Protein AF-A0A7K6VEI1-F1 (afdb_monomer_lite)

Structure (mmCIF, N/CA/C/O backbone):
data_AF-A0A7K6VEI1-F1
#
_entry.id   AF-A0A7K6VEI1-F1
#
loop_
_atom_site.group_PDB
_atom_site.id
_atom_site.type_symbol
_atom_site.label_atom_id
_atom_site.label_alt_id
_atom_site.label_comp_id
_atom_site.label_asym_id
_atom_site.label_entity_id
_atom_site.label_seq_id
_atom_site.pdbx_PDB_ins_code
_atom_site.Cartn_x
_atom_site.Cartn_y
_atom_site.Cartn_z
_atom_site.occupancy
_atom_site.B_iso_or_equiv
_atom_site.auth_seq_id
_atom_site.auth_comp_id
_atom_site.auth_asym_id
_atom_site.auth_atom_id
_atom_site.pdbx_PDB_model_num
ATOM 1 N N . GLN A 1 1 ? 26.439 -4.024 -1.314 1.00 39.03 1 GLN A N 1
ATOM 2 C CA . GLN A 1 1 ? 25.650 -4.185 -0.076 1.00 39.03 1 GLN A CA 1
ATOM 3 C C . GLN A 1 1 ? 24.381 -3.358 -0.268 1.00 39.03 1 GLN A C 1
ATOM 5 O O . GLN A 1 1 ? 24.460 -2.148 -0.150 1.00 39.03 1 GLN A O 1
ATOM 10 N N . VAL A 1 2 ? 23.282 -3.966 -0.735 1.00 44.44 2 VAL A N 1
ATOM 11 C CA . VAL A 1 2 ? 22.076 -3.236 -1.212 1.00 44.44 2 VAL A CA 1
ATOM 12 C C . VAL A 1 2 ? 20.809 -3.620 -0.421 1.00 44.44 2 VAL A C 1
ATOM 14 O O . VAL A 1 2 ? 19.753 -3.051 -0.631 1.00 44.44 2 VAL A O 1
ATOM 17 N N . SER A 1 3 ? 20.896 -4.537 0.546 1.00 54.41 3 SER A N 1
ATOM 18 C CA . SER A 1 3 ? 19.705 -5.114 1.196 1.00 54.41 3 SER A CA 1
ATOM 19 C C . SER A 1 3 ? 19.085 -4.292 2.335 1.00 54.41 3 SER A C 1
ATOM 21 O O . SER A 1 3 ? 18.001 -4.632 2.771 1.00 54.41 3 SER A O 1
ATOM 23 N N . GLY A 1 4 ? 19.726 -3.227 2.832 1.00 57.69 4 GLY A N 1
ATOM 24 C CA . GLY A 1 4 ? 19.233 -2.529 4.033 1.00 57.69 4 GLY A CA 1
ATOM 25 C C . GLY A 1 4 ? 17.996 -1.647 3.815 1.00 57.69 4 GLY A C 1
ATOM 26 O O . GLY A 1 4 ? 17.128 -1.592 4.677 1.00 57.69 4 GLY A O 1
ATOM 27 N N . GLY A 1 5 ? 17.909 -0.966 2.667 1.00 65.06 5 GLY A N 1
ATOM 28 C CA . GLY A 1 5 ? 16.838 0.006 2.402 1.00 65.06 5 GLY A CA 1
ATOM 29 C C . GLY A 1 5 ? 15.499 -0.636 2.035 1.00 65.06 5 GLY A C 1
ATOM 30 O O . GLY A 1 5 ? 14.450 -0.175 2.479 1.00 65.06 5 GLY A O 1
ATOM 31 N N . ASP A 1 6 ? 15.530 -1.735 1.278 1.00 71.00 6 ASP A N 1
ATOM 32 C CA . ASP A 1 6 ? 14.316 -2.464 0.882 1.00 71.00 6 ASP A CA 1
ATOM 33 C C . ASP A 1 6 ? 13.621 -3.116 2.086 1.00 71.00 6 ASP A C 1
ATOM 35 O O . ASP A 1 6 ? 12.391 -3.221 2.117 1.00 71.00 6 ASP A O 1
ATOM 39 N N . ASP A 1 7 ? 14.399 -3.532 3.087 1.00 85.94 7 ASP A N 1
ATOM 40 C CA . ASP A 1 7 ? 13.887 -4.119 4.325 1.00 85.94 7 ASP A CA 1
ATOM 41 C C . ASP A 1 7 ? 13.241 -3.051 5.224 1.00 85.94 7 ASP A C 1
ATOM 43 O O . ASP A 1 7 ? 12.176 -3.287 5.796 1.00 85.94 7 ASP A O 1
ATOM 47 N N . GLU A 1 8 ? 13.834 -1.855 5.311 1.00 92.94 8 GLU A N 1
ATOM 48 C CA . GLU A 1 8 ? 13.274 -0.728 6.069 1.00 92.94 8 GLU A CA 1
ATOM 49 C C . GLU A 1 8 ? 11.944 -0.252 5.469 1.00 92.94 8 GLU A C 1
ATOM 51 O O . GLU A 1 8 ? 10.961 -0.076 6.191 1.00 92.94 8 GLU A O 1
ATOM 56 N N . ILE A 1 9 ? 11.865 -0.124 4.139 1.00 92.19 9 ILE A N 1
ATOM 57 C CA . ILE A 1 9 ? 10.623 0.255 3.449 1.00 92.19 9 ILE A CA 1
ATOM 58 C C . ILE A 1 9 ? 9.513 -0.762 3.731 1.00 92.19 9 ILE A C 1
ATOM 60 O O . ILE A 1 9 ? 8.397 -0.365 4.071 1.00 92.19 9 ILE A O 1
ATOM 64 N N . GLN A 1 10 ? 9.804 -2.062 3.644 1.00 91.19 10 GLN A N 1
ATOM 65 C CA . GLN A 1 10 ? 8.818 -3.107 3.939 1.00 91.19 10 GLN A CA 1
ATOM 66 C C . GLN A 1 10 ? 8.333 -3.055 5.393 1.00 91.19 10 GLN A C 1
ATOM 68 O O . GLN A 1 10 ? 7.139 -3.222 5.653 1.00 91.19 10 GLN A O 1
ATOM 73 N N . GLN A 1 11 ? 9.229 -2.783 6.345 1.00 95.25 11 GLN A N 1
ATOM 74 C CA . GLN A 1 11 ? 8.862 -2.629 7.755 1.00 95.25 11 GLN A CA 1
ATOM 75 C C . GLN A 1 11 ? 7.959 -1.411 7.982 1.00 95.25 11 GLN A C 1
ATOM 77 O O . GLN A 1 11 ? 6.954 -1.524 8.684 1.00 95.25 11 GLN A O 1
ATOM 82 N N . LEU A 1 12 ? 8.259 -0.275 7.347 1.00 97.56 12 LEU A N 1
ATOM 83 C CA . LEU A 1 12 ? 7.436 0.937 7.426 1.00 97.56 12 LEU A CA 1
ATOM 84 C C . LEU A 1 12 ? 6.053 0.733 6.797 1.00 97.56 12 LEU A C 1
ATOM 86 O O . LEU A 1 12 ? 5.043 1.123 7.383 1.00 97.56 12 LEU A O 1
ATOM 90 N N . GLN A 1 13 ? 5.991 0.085 5.630 1.00 97.25 13 GLN A N 1
ATOM 91 C CA . GLN A 1 13 ? 4.728 -0.263 4.975 1.00 97.25 13 GLN A CA 1
ATOM 92 C C . GLN A 1 13 ? 3.879 -1.172 5.863 1.00 97.25 13 GLN A C 1
ATOM 94 O O . GLN A 1 13 ? 2.684 -0.927 6.018 1.00 97.25 13 GLN A O 1
ATOM 99 N N . LYS A 1 14 ? 4.494 -2.182 6.490 1.00 96.19 14 LYS A N 1
ATOM 100 C CA . LYS A 1 14 ? 3.804 -3.075 7.422 1.00 96.19 14 LYS A CA 1
ATOM 101 C C . LYS A 1 14 ? 3.276 -2.318 8.640 1.00 96.19 14 LYS A C 1
ATOM 103 O O . LYS A 1 14 ? 2.090 -2.418 8.926 1.00 96.19 14 LYS A O 1
ATOM 108 N N . ALA A 1 15 ? 4.115 -1.525 9.307 1.00 97.88 15 ALA A N 1
ATOM 109 C CA . ALA A 1 15 ? 3.707 -0.749 10.477 1.00 97.88 15 ALA A CA 1
ATOM 110 C C . ALA A 1 15 ? 2.541 0.206 10.162 1.00 97.88 15 ALA A C 1
ATOM 112 O O . ALA A 1 15 ? 1.608 0.329 10.952 1.00 97.88 15 ALA A O 1
ATOM 113 N N . LEU A 1 16 ? 2.556 0.839 8.983 1.00 98.19 16 LEU A N 1
ATOM 114 C CA . LEU A 1 16 ? 1.452 1.678 8.520 1.00 98.19 16 LEU A CA 1
ATOM 115 C C . LEU A 1 16 ? 0.171 0.868 8.290 1.00 98.19 16 LEU A C 1
ATOM 117 O O . LEU A 1 16 ? -0.899 1.289 8.721 1.00 98.19 16 LEU A O 1
ATOM 121 N N . LEU A 1 17 ? 0.254 -0.270 7.595 1.00 98.00 17 LEU A N 1
ATOM 122 C CA . LEU A 1 17 ? -0.922 -1.100 7.326 1.00 98.00 17 LEU A CA 1
ATOM 123 C C . LEU A 1 17 ? -1.521 -1.691 8.604 1.00 98.00 17 LEU A C 1
ATOM 125 O O . LEU A 1 17 ? -2.745 -1.766 8.678 1.00 98.00 17 LEU A O 1
ATOM 129 N N . ASP A 1 18 ? -0.687 -2.078 9.571 1.00 97.62 18 ASP A N 1
ATOM 130 C CA . ASP A 1 18 ? -1.115 -2.581 10.879 1.00 97.62 18 ASP A CA 1
ATOM 131 C C . ASP A 1 18 ? -1.841 -1.473 11.658 1.00 97.62 18 ASP A C 1
ATOM 133 O O . ASP A 1 18 ? -2.967 -1.673 12.102 1.00 97.62 18 ASP A O 1
ATOM 137 N N . TYR A 1 19 ? -1.268 -0.262 11.715 1.00 97.25 19 TYR A N 1
ATOM 138 C CA . TYR A 1 19 ? -1.929 0.896 12.327 1.00 97.25 19 TYR A CA 1
ATOM 139 C C . TYR A 1 19 ? -3.286 1.187 11.676 1.00 97.25 19 TYR A C 1
ATOM 141 O O . TYR A 1 19 ? -4.283 1.385 12.367 1.00 97.25 19 TYR A O 1
ATOM 149 N N . LEU A 1 20 ? -3.351 1.205 10.342 1.00 96.75 20 LEU A N 1
ATOM 150 C CA . LEU A 1 20 ? -4.612 1.449 9.644 1.00 96.75 20 LEU A CA 1
ATOM 151 C C . LEU A 1 20 ? -5.650 0.368 9.955 1.00 96.75 20 LEU A C 1
ATOM 153 O O . LEU A 1 20 ? -6.816 0.715 10.108 1.00 96.75 20 LEU A O 1
ATOM 157 N N . ASP A 1 21 ? -5.235 -0.899 10.053 1.00 95.62 21 ASP A N 1
ATOM 158 C CA . ASP A 1 21 ? -6.105 -2.043 10.347 1.00 95.62 21 ASP A CA 1
ATOM 159 C C . ASP A 1 21 ? -6.690 -1.963 11.764 1.00 95.62 21 ASP A C 1
ATOM 161 O O . ASP A 1 21 ? -7.911 -1.974 11.929 1.00 95.62 21 ASP A O 1
ATOM 165 N N . GLU A 1 22 ? -5.827 -1.756 12.765 1.00 96.38 22 GLU A N 1
ATOM 166 C CA . GLU A 1 22 ? -6.200 -1.620 14.180 1.00 96.38 22 GLU A CA 1
ATOM 167 C C . GLU A 1 22 ? -7.169 -0.455 14.430 1.00 96.38 22 GLU A C 1
ATOM 169 O O . GLU A 1 22 ? -7.988 -0.504 15.345 1.00 96.38 22 GLU A O 1
ATOM 174 N N . ASN A 1 23 ? -7.105 0.594 13.606 1.00 94.88 23 ASN A N 1
ATOM 175 C CA . ASN A 1 23 ? -7.953 1.776 13.750 1.00 94.88 23 ASN A CA 1
ATOM 176 C C . ASN A 1 23 ? -9.222 1.728 12.877 1.00 94.88 23 ASN A C 1
ATOM 178 O O . ASN A 1 23 ? -10.045 2.641 12.963 1.00 94.88 23 ASN A O 1
ATOM 182 N N . THR A 1 24 ? -9.439 0.684 12.065 1.00 92.00 24 THR A N 1
ATOM 183 C CA . THR A 1 24 ? -10.630 0.607 11.190 1.00 92.00 24 THR A CA 1
ATOM 184 C C . THR A 1 24 ? -11.954 0.527 11.948 1.00 92.00 24 THR A C 1
ATOM 186 O O . THR A 1 24 ? -12.981 0.953 11.420 1.00 92.00 24 THR A O 1
ATOM 189 N N . GLU A 1 25 ? -11.941 0.035 13.190 1.00 90.12 25 GLU A N 1
ATOM 190 C CA . GLU A 1 25 ? -13.117 0.042 14.070 1.00 90.12 25 GLU A CA 1
ATOM 191 C C . GLU A 1 25 ? -13.446 1.448 14.600 1.00 90.12 25 GLU A C 1
ATOM 193 O O . GLU A 1 25 ? -14.596 1.731 14.937 1.00 90.12 25 GLU A O 1
ATOM 198 N N . ILE A 1 26 ? -12.448 2.339 14.651 1.00 93.12 26 ILE A N 1
ATOM 199 C CA . ILE A 1 26 ? -12.578 3.727 15.115 1.00 93.12 26 ILE A CA 1
ATOM 200 C C . ILE A 1 26 ? -13.027 4.631 13.961 1.00 93.12 26 ILE A C 1
ATOM 202 O O . ILE A 1 26 ? -13.878 5.500 14.150 1.00 93.12 26 ILE A O 1
ATOM 206 N N . ASP A 1 27 ? -12.479 4.415 12.762 1.00 95.19 27 ASP A N 1
ATOM 207 C CA . ASP A 1 27 ? -12.856 5.140 11.551 1.00 95.19 27 ASP A CA 1
ATOM 208 C C . ASP A 1 27 ? -12.913 4.214 10.325 1.00 95.19 27 ASP A C 1
ATOM 210 O O . ASP A 1 27 ? -11.899 3.764 9.783 1.00 95.19 27 ASP A O 1
ATOM 214 N N . ALA A 1 28 ? -14.133 4.006 9.824 1.00 90.88 28 ALA A N 1
ATOM 215 C CA . ALA A 1 28 ? -14.403 3.202 8.637 1.00 90.88 28 ALA A CA 1
ATOM 216 C C . ALA A 1 28 ? -13.732 3.752 7.361 1.00 90.88 28 ALA A C 1
ATOM 218 O O . ALA A 1 28 ? -13.530 3.002 6.400 1.00 90.88 28 ALA A O 1
ATOM 219 N N . SER A 1 29 ? -13.361 5.039 7.330 1.00 95.69 29 SER A N 1
ATOM 220 C CA . SER A 1 29 ? -12.640 5.647 6.209 1.00 95.69 29 SER A CA 1
ATOM 221 C C . SER A 1 29 ? -11.255 5.014 5.999 1.00 95.69 29 SER A C 1
ATOM 223 O O . SER A 1 29 ? -10.783 4.898 4.862 1.00 95.69 29 SER A O 1
ATOM 225 N N . LEU A 1 30 ? -10.641 4.498 7.070 1.00 95.06 30 LEU A N 1
ATOM 226 C CA . LEU A 1 30 ? -9.300 3.912 7.044 1.00 95.06 30 LEU A CA 1
ATOM 227 C C . LEU A 1 30 ? -9.229 2.620 6.225 1.00 95.06 30 LEU A C 1
ATOM 229 O O . LEU A 1 30 ? -8.185 2.326 5.640 1.00 95.06 30 LEU A O 1
ATOM 233 N N . VAL A 1 31 ? -10.349 1.905 6.062 1.00 94.88 31 VAL A N 1
ATOM 234 C CA . VAL A 1 31 ? -10.444 0.755 5.147 1.00 94.88 31 VAL A CA 1
ATOM 235 C C . VAL A 1 31 ? -10.130 1.176 3.708 1.00 94.88 31 VAL A C 1
ATOM 237 O O . VAL A 1 31 ? -9.456 0.445 2.975 1.00 94.88 31 VAL A O 1
ATOM 240 N N . PHE A 1 32 ? -10.603 2.352 3.285 1.00 96.31 32 PHE A N 1
ATOM 241 C CA . PHE A 1 32 ? -10.337 2.866 1.942 1.00 96.31 32 PHE A CA 1
ATOM 242 C C . PHE A 1 32 ? -8.887 3.316 1.808 1.00 96.31 32 PHE A C 1
ATOM 244 O O . PHE A 1 32 ? -8.241 2.949 0.828 1.00 96.31 32 PHE A O 1
ATOM 251 N N . SER A 1 33 ? -8.352 4.016 2.811 1.00 97.38 33 SER A N 1
ATOM 252 C CA . SER A 1 33 ? -6.941 4.419 2.856 1.00 97.38 33 SER A CA 1
ATOM 253 C C . SER A 1 33 ? -6.007 3.211 2.750 1.00 97.38 33 SER A C 1
ATOM 255 O O . SER A 1 33 ? -5.094 3.200 1.924 1.00 97.38 33 SER A O 1
ATOM 257 N N . ARG A 1 34 ? -6.284 2.139 3.504 1.00 97.06 34 ARG A N 1
ATOM 258 C CA . ARG A 1 34 ? -5.512 0.890 3.467 1.00 97.06 34 ARG A CA 1
ATOM 259 C C . ARG A 1 34 ? -5.517 0.260 2.074 1.00 97.06 34 ARG A C 1
ATOM 261 O O . ARG A 1 34 ? -4.463 -0.079 1.540 1.00 97.06 34 ARG A O 1
ATOM 268 N N . LYS A 1 35 ? -6.694 0.142 1.448 1.00 96.12 35 LYS A N 1
ATOM 269 C CA . LYS A 1 35 ? -6.826 -0.387 0.077 1.00 96.12 35 LYS A CA 1
ATOM 270 C C . LYS A 1 35 ? -6.119 0.496 -0.951 1.00 96.12 35 LYS A C 1
ATOM 272 O O . LYS A 1 35 ? -5.507 -0.027 -1.880 1.00 96.12 35 LYS A O 1
ATOM 277 N N . PHE A 1 36 ? -6.190 1.814 -0.779 1.00 97.56 36 PHE A N 1
ATOM 278 C CA . PHE A 1 36 ? -5.567 2.780 -1.675 1.00 97.56 36 PHE A CA 1
ATOM 279 C C . PHE A 1 36 ? -4.040 2.651 -1.678 1.00 97.56 36 PHE A C 1
ATOM 281 O O . PHE A 1 36 ? -3.454 2.518 -2.751 1.00 97.56 36 PHE A O 1
ATOM 288 N N . TYR A 1 37 ? -3.400 2.599 -0.503 1.00 97.38 37 TYR A N 1
ATOM 289 C CA . TYR A 1 37 ? -1.944 2.437 -0.411 1.00 97.38 37 TYR A CA 1
ATOM 290 C C . TYR A 1 37 ? -1.458 1.115 -1.012 1.00 97.38 37 TYR A C 1
ATOM 292 O O . TYR A 1 37 ? -0.494 1.112 -1.775 1.00 97.38 37 TYR A O 1
ATOM 300 N N . VAL A 1 38 ? -2.164 0.007 -0.756 1.00 95.56 38 VAL A N 1
ATOM 301 C CA . VAL A 1 38 ? -1.827 -1.297 -1.354 1.00 95.56 38 VAL A CA 1
ATOM 302 C C . VAL A 1 38 ? -1.909 -1.247 -2.882 1.00 95.56 38 VAL A C 1
ATOM 304 O O . VAL A 1 38 ? -0.983 -1.683 -3.567 1.00 95.56 38 VAL A O 1
ATOM 307 N N . ALA A 1 39 ? -2.989 -0.685 -3.434 1.00 96.19 39 ALA A N 1
ATOM 308 C CA . ALA A 1 39 ? -3.145 -0.547 -4.881 1.00 96.19 39 ALA A CA 1
ATOM 309 C C . ALA A 1 39 ? -2.068 0.365 -5.494 1.00 96.19 39 ALA A C 1
ATOM 311 O O . ALA A 1 39 ? -1.543 0.072 -6.570 1.00 96.19 39 ALA A O 1
ATOM 312 N N . GLN A 1 40 ? -1.713 1.448 -4.799 1.00 96.12 40 GLN A N 1
ATOM 313 C CA . GLN A 1 40 ? -0.653 2.357 -5.214 1.00 96.12 40 GLN A CA 1
ATOM 314 C C . GLN A 1 40 ? 0.704 1.648 -5.286 1.00 96.12 40 GLN A C 1
ATOM 316 O O . GLN A 1 40 ? 1.335 1.682 -6.339 1.00 96.12 40 GLN A O 1
ATOM 321 N N . TRP A 1 41 ? 1.129 0.955 -4.226 1.00 95.38 41 TRP A N 1
ATOM 322 C CA . TRP A 1 41 ? 2.417 0.250 -4.219 1.00 95.38 41 TRP A CA 1
AT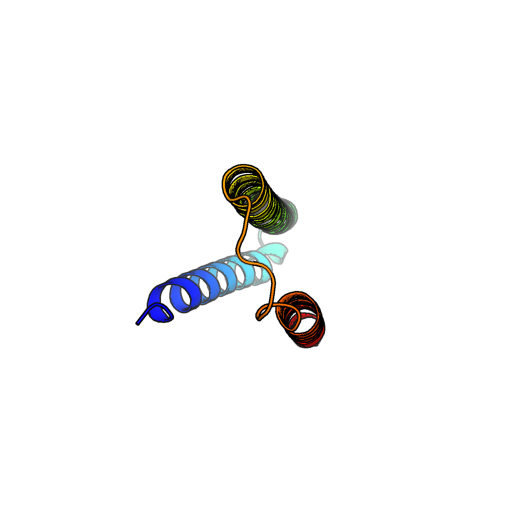OM 323 C C . TRP A 1 41 ? 2.489 -0.853 -5.273 1.00 95.38 41 TRP A C 1
ATOM 325 O O . TRP A 1 41 ? 3.540 -1.051 -5.885 1.00 95.38 41 TRP A O 1
ATOM 335 N N . PHE A 1 42 ? 1.375 -1.542 -5.538 1.00 89.06 42 PHE A N 1
ATOM 336 C CA . PHE A 1 42 ? 1.317 -2.536 -6.607 1.00 89.06 42 PHE A CA 1
ATOM 337 C C . PHE A 1 42 ? 1.540 -1.903 -7.987 1.00 89.06 42 PHE A C 1
ATOM 339 O O . PHE A 1 42 ? 2.347 -2.396 -8.780 1.00 89.06 42 PHE A O 1
ATOM 346 N N . ARG A 1 43 ? 0.857 -0.785 -8.266 1.00 92.69 43 ARG A N 1
ATOM 347 C CA . ARG A 1 43 ? 1.032 -0.027 -9.510 1.00 92.69 43 ARG A CA 1
ATOM 348 C C . ARG A 1 43 ? 2.468 0.474 -9.653 1.00 92.69 43 ARG A C 1
ATOM 350 O O . ARG A 1 43 ? 3.054 0.305 -10.717 1.00 92.69 43 ARG A O 1
ATOM 357 N N . ASP A 1 44 ? 3.030 1.048 -8.593 1.00 88.44 44 ASP A N 1
ATOM 358 C CA . ASP A 1 44 ? 4.383 1.603 -8.610 1.00 88.44 44 ASP A CA 1
ATOM 359 C C . ASP A 1 44 ? 5.418 0.490 -8.866 1.00 88.44 44 ASP A C 1
ATOM 361 O O . ASP A 1 44 ? 6.247 0.617 -9.763 1.00 88.44 44 ASP A O 1
ATOM 365 N N . THR A 1 45 ? 5.292 -0.664 -8.201 1.00 86.81 45 THR A N 1
ATOM 366 C CA . THR A 1 45 ? 6.167 -1.832 -8.436 1.00 86.81 45 THR A CA 1
ATOM 367 C C . THR A 1 45 ? 6.051 -2.371 -9.867 1.00 86.81 45 THR A C 1
ATOM 369 O O . THR A 1 45 ? 7.052 -2.751 -10.479 1.00 86.81 45 THR A O 1
ATOM 372 N N . THR A 1 46 ? 4.836 -2.397 -10.423 1.00 84.62 46 THR A N 1
ATOM 373 C CA . THR A 1 46 ? 4.591 -2.841 -11.806 1.00 84.62 46 THR A CA 1
ATOM 374 C C . THR A 1 46 ? 5.246 -1.890 -12.804 1.00 84.62 46 THR A C 1
ATOM 376 O O . THR A 1 46 ? 5.964 -2.333 -13.695 1.00 84.62 46 THR A O 1
ATOM 379 N N . MET A 1 47 ? 5.075 -0.581 -12.615 1.00 85.81 47 MET A N 1
ATOM 380 C CA . MET A 1 47 ? 5.646 0.440 -13.492 1.00 85.81 47 MET A CA 1
ATOM 381 C C . MET A 1 47 ? 7.180 0.462 -13.442 1.00 85.81 47 MET A C 1
ATOM 383 O O . MET A 1 47 ? 7.823 0.580 -14.484 1.00 85.81 47 MET A O 1
ATOM 387 N N . GLU A 1 48 ? 7.784 0.316 -12.260 1.00 80.44 48 GLU A N 1
ATOM 388 C CA . GLU A 1 48 ? 9.243 0.202 -12.139 1.00 80.44 48 GLU A CA 1
ATOM 389 C C . GLU A 1 48 ? 9.769 -1.082 -12.807 1.00 80.44 48 GLU A C 1
ATOM 391 O O . GLU A 1 48 ? 10.793 -1.050 -13.491 1.00 80.44 48 GLU A O 1
ATOM 396 N N . THR A 1 49 ? 9.021 -2.190 -12.722 1.00 75.69 49 THR A N 1
ATOM 397 C CA . THR A 1 49 ? 9.349 -3.435 -13.440 1.00 75.69 49 THR A CA 1
ATOM 398 C C . THR A 1 49 ? 9.270 -3.252 -14.960 1.00 75.69 49 THR A C 1
ATOM 400 O O . THR A 1 49 ? 10.170 -3.675 -15.684 1.00 75.69 49 THR A O 1
ATOM 403 N N . GLU A 1 50 ? 8.225 -2.592 -15.466 1.00 76.31 50 GLU A N 1
ATOM 404 C CA . GLU A 1 50 ? 8.057 -2.318 -16.898 1.00 76.31 50 GLU A CA 1
ATOM 405 C C . GLU A 1 50 ? 9.170 -1.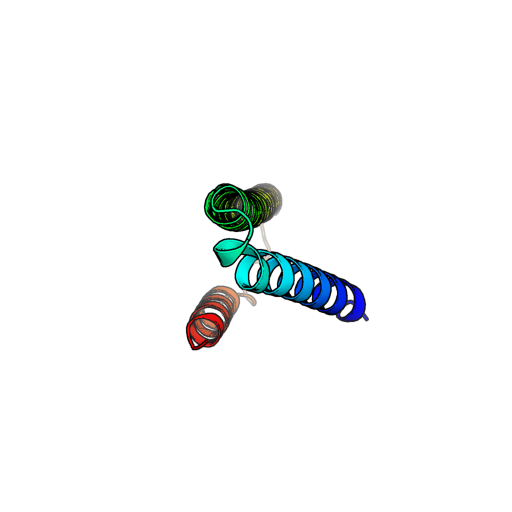421 -17.454 1.00 76.31 50 GLU A C 1
ATOM 407 O O . GLU A 1 50 ? 9.705 -1.705 -18.528 1.00 76.31 50 GLU A O 1
ATOM 412 N N . LYS A 1 51 ? 9.561 -0.370 -16.719 1.00 78.62 51 LYS A N 1
ATOM 413 C CA . LYS A 1 51 ? 10.695 0.492 -17.091 1.00 78.62 51 LYS A CA 1
ATOM 414 C C . LYS A 1 51 ? 12.004 -0.294 -17.148 1.00 78.62 51 LYS A C 1
ATOM 416 O O . LYS A 1 51 ? 1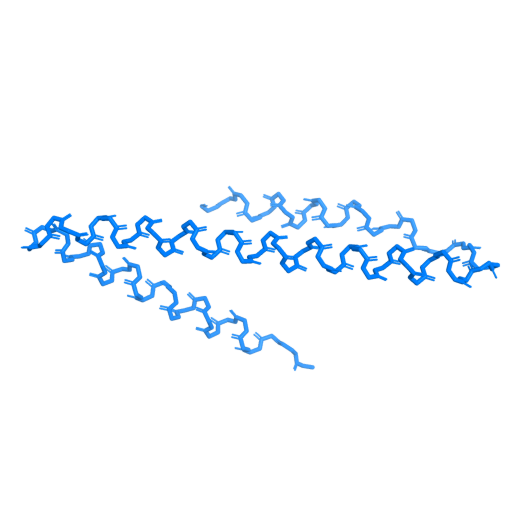2.740 -0.149 -18.121 1.00 78.62 51 LYS A O 1
ATOM 421 N N . ALA A 1 52 ? 12.269 -1.144 -16.154 1.00 73.25 52 ALA A N 1
ATOM 422 C CA . ALA A 1 52 ? 13.473 -1.971 -16.119 1.00 73.25 52 ALA A CA 1
ATOM 423 C C . ALA A 1 52 ? 13.537 -2.947 -17.310 1.00 73.25 52 ALA A C 1
ATOM 425 O O . ALA A 1 52 ? 14.562 -3.030 -17.983 1.00 73.25 52 ALA A O 1
ATOM 426 N N . ILE A 1 53 ? 12.423 -3.615 -17.638 1.00 73.62 53 ILE A N 1
ATOM 427 C CA . ILE A 1 53 ? 12.335 -4.538 -18.786 1.00 73.62 53 ILE A CA 1
ATOM 428 C C . ILE A 1 53 ? 12.527 -3.800 -20.117 1.00 73.62 53 ILE A C 1
ATOM 430 O O . ILE A 1 53 ? 13.172 -4.315 -21.031 1.00 73.62 53 ILE A O 1
ATOM 434 N N . LYS A 1 54 ? 11.953 -2.600 -20.253 1.00 72.56 54 LYS A N 1
ATOM 435 C CA . LYS A 1 54 ? 12.075 -1.802 -21.478 1.00 72.56 54 LYS A CA 1
ATOM 436 C C . LYS A 1 54 ? 13.507 -1.299 -21.676 1.00 72.56 54 LYS A C 1
ATOM 438 O O . LYS A 1 54 ? 14.031 -1.424 -22.775 1.00 72.56 54 LYS A O 1
ATOM 443 N N . SER A 1 55 ? 14.155 -0.850 -20.598 1.00 69.56 55 SER A N 1
ATOM 444 C CA . SER A 1 55 ? 15.570 -0.461 -20.603 1.00 69.56 55 SER A CA 1
ATOM 445 C C . SER A 1 55 ? 16.492 -1.618 -20.997 1.00 69.56 55 SER A C 1
ATOM 447 O O . SER A 1 55 ? 17.409 -1.408 -21.781 1.00 69.56 55 SER A O 1
ATOM 449 N N . GLN A 1 56 ? 16.235 -2.839 -20.508 1.00 67.44 56 GLN A N 1
ATOM 450 C CA . GLN A 1 56 ? 17.018 -4.018 -20.903 1.00 67.44 56 GLN A CA 1
ATOM 451 C C . GLN A 1 56 ? 16.846 -4.370 -22.387 1.00 67.44 56 GLN A C 1
ATOM 453 O O . GLN A 1 56 ? 17.819 -4.704 -23.051 1.00 67.44 56 GLN A O 1
ATOM 458 N N . LYS A 1 57 ? 15.628 -4.274 -22.936 1.00 68.19 57 LYS A N 1
ATOM 459 C CA . LYS A 1 57 ? 15.381 -4.558 -24.364 1.00 68.19 57 LYS A CA 1
ATOM 460 C C . LYS A 1 57 ? 16.018 -3.541 -25.312 1.00 68.19 57 LYS A C 1
ATOM 462 O O . LYS A 1 57 ? 16.395 -3.916 -26.425 1.00 68.19 57 LYS A O 1
ATOM 467 N N . ASP A 1 58 ? 16.101 -2.281 -24.894 1.00 61.50 58 ASP A N 1
ATOM 468 C CA . ASP A 1 58 ? 16.765 -1.228 -25.664 1.00 61.50 58 ASP A CA 1
ATOM 469 C C . ASP A 1 58 ? 18.300 -1.405 -25.643 1.00 61.50 58 ASP A C 1
ATOM 471 O O . ASP A 1 58 ? 18.939 -1.189 -26.672 1.00 61.50 58 ASP A O 1
ATOM 475 N N . GLU A 1 59 ? 18.887 -1.888 -24.536 1.00 58.03 59 GLU A N 1
ATOM 476 C CA . GLU A 1 59 ? 20.304 -2.303 -24.486 1.00 58.03 59 GLU A CA 1
ATOM 477 C C . GLU A 1 59 ? 20.589 -3.540 -25.359 1.00 58.03 59 GLU A C 1
ATOM 479 O O . GLU A 1 59 ? 21.503 -3.503 -26.182 1.00 58.03 59 GLU A O 1
ATOM 484 N N . ASP A 1 60 ? 19.772 -4.598 -25.270 1.00 56.53 60 ASP A N 1
ATOM 485 C CA . ASP A 1 60 ? 19.938 -5.830 -26.070 1.00 56.53 60 ASP A CA 1
ATOM 486 C C . ASP A 1 60 ? 19.769 -5.587 -27.583 1.00 56.53 60 ASP A C 1
ATOM 488 O O . ASP A 1 60 ? 20.375 -6.267 -28.411 1.00 56.53 60 ASP A O 1
ATOM 492 N N . SER A 1 61 ? 18.956 -4.598 -27.977 1.00 54.41 61 SER A N 1
ATOM 493 C CA . SER A 1 61 ? 18.818 -4.206 -29.389 1.00 54.41 61 SER A CA 1
ATOM 494 C C . SER A 1 61 ? 20.023 -3.414 -29.911 1.00 54.41 61 SER A C 1
ATOM 496 O O . SER A 1 61 ? 20.180 -3.288 -31.127 1.00 54.41 61 SER A O 1
ATOM 498 N N . SER A 1 62 ? 20.868 -2.883 -29.020 1.00 54.72 62 SER A N 1
ATOM 499 C CA . SER A 1 62 ? 22.068 -2.117 -29.371 1.00 54.72 62 SER A CA 1
ATOM 500 C C . SER A 1 62 ? 23.330 -2.983 -29.473 1.00 54.72 62 SER A C 1
ATOM 502 O O . SER A 1 62 ? 24.266 -2.591 -30.172 1.00 54.72 62 SER A O 1
ATOM 504 N N . GLU A 1 63 ? 23.378 -4.157 -28.837 1.00 47.16 63 GLU A N 1
ATOM 505 C CA . GLU A 1 63 ? 24.534 -5.062 -28.883 1.00 47.16 63 GLU A CA 1
ATOM 506 C C . GLU A 1 63 ? 24.277 -6.291 -29.765 1.00 47.16 63 GLU A C 1
ATOM 508 O O . GLU A 1 63 ? 24.031 -7.413 -29.322 1.00 47.16 63 GLU A O 1
ATOM 513 N N . GLY A 1 64 ? 24.445 -6.113 -31.076 1.00 47.44 64 GLY A N 1
ATOM 514 C CA . GLY A 1 64 ? 24.820 -7.252 -31.904 1.00 47.44 64 GLY A CA 1
ATOM 515 C C . GLY A 1 64 ? 26.151 -7.832 -31.405 1.00 47.44 64 GLY A C 1
ATOM 516 O O . GLY A 1 64 ? 2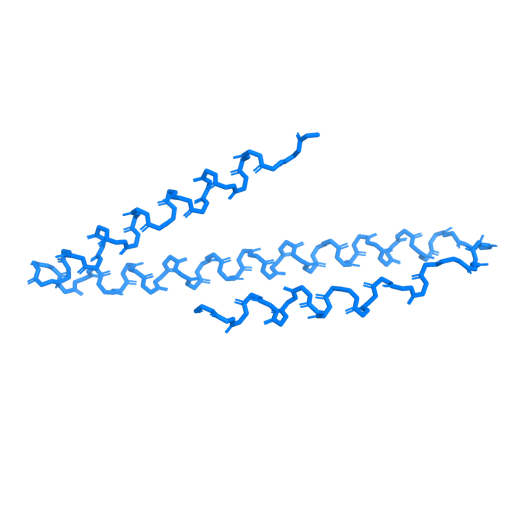7.161 -7.136 -31.470 1.00 47.44 64 GLY A O 1
ATOM 517 N N . THR A 1 65 ? 26.163 -9.113 -30.995 1.00 46.72 65 THR A N 1
ATOM 518 C CA . THR A 1 65 ? 27.252 -10.122 -31.178 1.00 46.72 65 THR A CA 1
ATOM 519 C C . THR A 1 65 ? 27.644 -10.989 -29.959 1.00 46.72 65 THR A C 1
ATOM 521 O O . THR A 1 65 ? 28.437 -11.906 -30.142 1.00 46.72 65 THR A O 1
ATOM 524 N N . HIS A 1 66 ? 27.075 -10.877 -28.751 1.00 47.28 66 HIS A N 1
ATOM 525 C CA . HIS A 1 66 ? 27.555 -11.717 -27.623 1.00 47.28 66 HIS A CA 1
ATOM 526 C C . HIS A 1 66 ? 26.499 -12.611 -26.954 1.00 47.28 66 HIS A C 1
ATOM 528 O O . HIS A 1 66 ? 26.345 -12.658 -25.740 1.00 47.28 66 HIS A O 1
ATOM 534 N N . HIS A 1 67 ? 25.831 -13.432 -27.770 1.00 50.34 67 HIS A N 1
ATOM 535 C CA . HIS A 1 67 ? 25.120 -14.625 -27.297 1.00 50.34 67 HIS A CA 1
ATOM 536 C C . HIS A 1 67 ? 26.109 -15.658 -26.725 1.00 50.34 67 HIS A C 1
ATOM 538 O O . HIS A 1 67 ? 26.986 -16.092 -27.469 1.00 50.34 67 HIS A O 1
ATOM 544 N N . ALA A 1 68 ? 25.926 -16.107 -25.470 1.00 45.09 68 ALA A N 1
ATOM 545 C CA . ALA A 1 68 ? 26.039 -17.538 -25.107 1.00 45.09 68 ALA A CA 1
ATOM 546 C C . ALA A 1 68 ? 25.836 -17.915 -23.617 1.00 45.09 68 ALA A C 1
ATOM 548 O O . ALA A 1 68 ? 25.815 -19.118 -23.358 1.00 45.09 68 ALA A O 1
ATOM 549 N N . LYS A 1 69 ? 25.716 -17.010 -22.625 1.00 47.78 69 LYS A N 1
ATOM 550 C CA . LYS A 1 69 ? 25.771 -17.455 -21.204 1.00 47.78 69 LYS A CA 1
ATOM 551 C C . LYS A 1 69 ? 24.572 -17.205 -20.278 1.00 47.78 69 LYS A C 1
ATOM 553 O O . LYS A 1 69 ? 24.502 -17.894 -19.268 1.00 47.78 69 LYS A O 1
ATOM 558 N N . ASP A 1 70 ? 23.570 -16.406 -20.641 1.00 48.62 70 ASP A N 1
ATOM 559 C CA . ASP A 1 70 ? 22.557 -15.967 -19.652 1.00 48.62 70 ASP A CA 1
ATOM 560 C C . ASP A 1 70 ? 21.152 -16.579 -19.829 1.00 48.62 70 ASP A C 1
ATOM 562 O O . ASP A 1 70 ? 20.129 -15.982 -19.489 1.00 48.62 70 ASP A O 1
ATOM 566 N N . VAL A 1 71 ? 21.071 -17.816 -20.332 1.00 48.66 71 VAL A N 1
ATOM 567 C CA . VAL A 1 71 ? 19.788 -18.541 -20.493 1.00 48.66 71 VAL A CA 1
ATOM 568 C C . VAL A 1 71 ? 19.184 -18.985 -19.144 1.00 48.66 71 VAL A C 1
ATOM 570 O O . VAL A 1 71 ? 18.026 -19.393 -19.084 1.00 48.66 71 VAL A O 1
ATOM 573 N N . GLU A 1 72 ? 19.897 -18.839 -18.023 1.00 50.19 72 GLU A N 1
ATOM 574 C CA . GLU A 1 72 ? 19.398 -19.246 -16.698 1.00 50.19 72 GLU A CA 1
ATOM 575 C C . GLU A 1 72 ? 18.573 -18.167 -15.962 1.00 50.19 72 GLU A C 1
ATOM 577 O O . GLU A 1 72 ? 18.130 -18.356 -14.829 1.00 50.19 72 GLU A O 1
ATOM 582 N N . THR A 1 73 ? 18.318 -17.026 -16.599 1.00 59.41 73 THR A N 1
ATOM 583 C CA . THR A 1 73 ? 17.816 -15.838 -15.891 1.00 59.41 73 THR A CA 1
ATOM 584 C C . THR A 1 73 ? 16.295 -15.859 -15.685 1.00 59.41 73 THR A C 1
ATOM 586 O O . THR A 1 73 ? 15.795 -15.457 -14.635 1.00 59.41 73 THR A O 1
ATOM 589 N N . THR A 1 74 ? 15.518 -16.405 -16.629 1.00 54.16 74 THR A N 1
ATOM 590 C CA . THR A 1 74 ? 14.041 -16.380 -16.545 1.00 54.16 74 THR A CA 1
ATOM 591 C C . THR A 1 74 ? 13.480 -17.390 -15.537 1.00 54.16 74 THR A C 1
ATOM 593 O O . THR A 1 74 ? 12.525 -17.082 -14.820 1.00 54.16 74 THR A O 1
ATOM 596 N N . GLY A 1 75 ? 14.090 -18.576 -15.424 1.00 55.69 75 GLY A N 1
ATOM 597 C CA . GLY A 1 75 ? 13.636 -19.625 -14.503 1.00 55.69 75 GLY A CA 1
ATOM 598 C C . GLY A 1 75 ? 13.809 -19.240 -13.031 1.00 55.69 75 GLY A C 1
ATOM 599 O O . GLY A 1 75 ? 12.902 -19.442 -12.222 1.00 55.69 75 GLY A O 1
ATOM 600 N N . GLN A 1 76 ? 14.931 -18.601 -12.689 1.00 58.16 76 GLN A N 1
ATOM 601 C CA . GLN A 1 76 ? 15.211 -18.162 -11.319 1.00 58.16 76 GLN A CA 1
ATOM 602 C C . GLN A 1 76 ? 14.305 -17.001 -10.879 1.00 58.16 76 GLN A C 1
ATOM 604 O O . GLN A 1 76 ? 13.870 -16.949 -9.725 1.00 58.16 76 GLN A O 1
ATOM 609 N N . ILE A 1 77 ? 13.949 -16.101 -11.803 1.00 63.94 77 ILE A N 1
ATOM 610 C CA . ILE A 1 77 ? 13.020 -14.994 -11.535 1.00 63.94 77 ILE A CA 1
ATOM 611 C C . ILE A 1 77 ? 11.606 -15.524 -11.262 1.00 63.94 77 ILE A C 1
ATOM 613 O O . ILE A 1 77 ? 10.961 -15.075 -10.309 1.00 63.94 77 ILE A O 1
ATOM 617 N N . MET A 1 78 ? 11.141 -16.517 -12.032 1.00 67.06 78 MET A N 1
ATOM 618 C CA . MET A 1 78 ? 9.837 -17.148 -11.801 1.00 67.06 78 MET A CA 1
ATOM 619 C C . MET A 1 78 ? 9.803 -17.874 -10.451 1.00 67.06 78 MET A C 1
ATOM 621 O O . MET A 1 78 ? 8.881 -17.666 -9.664 1.00 67.06 78 MET A O 1
ATOM 625 N N . HIS A 1 79 ? 10.862 -18.614 -10.116 1.00 60.81 79 HIS A N 1
ATOM 626 C CA . HIS A 1 79 ? 10.960 -19.321 -8.838 1.00 60.81 79 HIS A CA 1
ATOM 627 C C . HIS A 1 79 ? 10.985 -18.359 -7.634 1.00 60.81 79 HIS A C 1
ATOM 629 O O . HIS A 1 79 ? 10.385 -18.631 -6.593 1.00 60.81 79 HIS A O 1
ATOM 635 N N . ARG A 1 80 ? 11.616 -17.183 -7.778 1.00 68.88 80 ARG A N 1
ATOM 636 C CA . ARG A 1 80 ? 11.603 -16.115 -6.763 1.00 68.88 80 ARG A CA 1
ATOM 637 C C . ARG A 1 80 ? 10.240 -15.427 -6.651 1.00 68.88 80 ARG A C 1
ATOM 639 O O . ARG A 1 80 ? 9.858 -14.989 -5.566 1.00 68.88 80 ARG A O 1
ATOM 646 N N . ALA A 1 81 ? 9.491 -15.313 -7.745 1.00 69.31 81 ALA A N 1
ATOM 647 C CA . ALA A 1 81 ? 8.122 -14.802 -7.724 1.00 69.31 81 ALA A CA 1
ATOM 648 C C . ALA A 1 81 ? 7.146 -15.789 -7.060 1.00 69.31 81 ALA A C 1
ATOM 650 O O . ALA A 1 81 ? 6.266 -15.358 -6.319 1.00 69.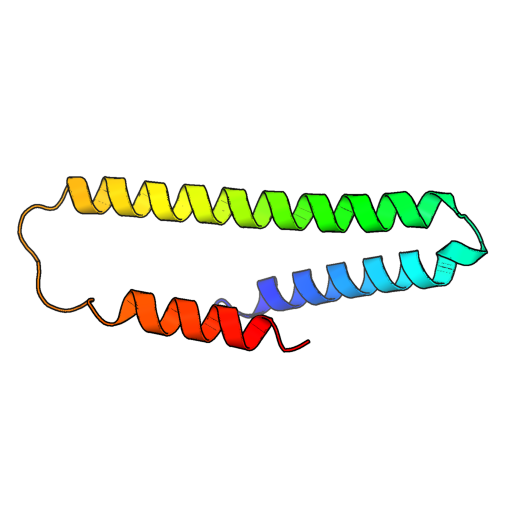31 81 ALA A O 1
ATOM 651 N N . GLU A 1 82 ? 7.328 -17.096 -7.254 1.00 55.72 82 GLU A N 1
ATOM 652 C CA . GLU A 1 82 ? 6.499 -18.133 -6.630 1.00 55.72 82 GLU A CA 1
ATOM 653 C C . GLU A 1 82 ? 6.738 -18.265 -5.123 1.00 55.72 82 GLU A C 1
ATOM 655 O O . GLU A 1 82 ? 5.775 -18.356 -4.361 1.00 55.72 82 GLU A O 1
ATOM 660 N N . SER A 1 83 ? 7.988 -18.163 -4.660 1.00 57.50 83 SER A N 1
ATOM 661 C CA . SER A 1 83 ? 8.302 -18.161 -3.222 1.00 57.50 83 SER A CA 1
ATOM 662 C C . SER A 1 83 ? 7.669 -16.986 -2.466 1.00 57.50 83 SER A C 1
ATOM 664 O O . SER A 1 83 ? 7.389 -17.102 -1.276 1.00 57.50 83 SER A O 1
ATOM 666 N N . ARG A 1 84 ? 7.392 -15.867 -3.151 1.00 62.19 84 ARG A N 1
ATOM 667 C CA . ARG A 1 84 ? 6.731 -14.683 -2.572 1.00 62.19 84 ARG A CA 1
ATOM 668 C C . ARG A 1 84 ? 5.209 -14.812 -2.457 1.00 62.19 84 ARG A C 1
ATOM 670 O O . ARG A 1 84 ? 4.599 -13.989 -1.791 1.00 62.19 84 ARG A O 1
ATOM 677 N N . LYS A 1 85 ? 4.594 -15.837 -3.060 1.00 54.59 85 LYS A N 1
ATOM 678 C CA . LYS A 1 85 ? 3.149 -16.125 -2.940 1.00 54.59 85 LYS A CA 1
ATOM 679 C C . LYS A 1 85 ? 2.791 -16.965 -1.705 1.00 54.59 85 LYS A C 1
ATOM 681 O O . LYS A 1 85 ? 1.626 -17.302 -1.528 1.00 54.59 85 LYS A O 1
ATOM 686 N N . LYS A 1 86 ? 3.778 -17.372 -0.898 1.00 48.50 86 LYS A N 1
ATOM 687 C CA . LYS A 1 86 ? 3.584 -18.256 0.265 1.00 48.50 86 LYS A CA 1
ATOM 688 C C . LYS A 1 86 ? 3.315 -17.535 1.594 1.00 48.50 86 LYS A C 1
ATOM 690 O O . LYS A 1 86 ? 3.396 -18.184 2.632 1.00 48.50 86 LYS A O 1
ATOM 695 N N . PHE A 1 87 ? 2.961 -16.254 1.570 1.00 43.84 87 PHE A N 1
ATOM 696 C CA . PHE A 1 87 ? 2.523 -15.511 2.751 1.00 43.84 87 PHE A CA 1
ATOM 697 C C . PHE A 1 87 ? 1.204 -14.803 2.471 1.00 43.84 87 PHE A C 1
ATOM 699 O O . PHE A 1 87 ? 1.106 -14.176 1.392 1.00 43.84 87 PHE A O 1
#

InterPro domains:
  IPR033031 Scc2/Nipped-B family [PTHR21704] (7-87)

Organism: NCBI:txid366454

pLDDT: mean 75.54, std 19.35, range [39.03, 98.19]

Secondary structure (DSSP, 8-state):
--HHHHHHHHHHHHHHHHHHHHTTTT-THHHHHHHHHHHHHHHHHHHHHHHHHHHHHHHHTT-TT--SS-TTHHHHHHHHHHHTT--

Foldseek 3Di:
DPPPPVVVVVVVLVVLLVVLVVCCVVPVVSVVVSVVVVVVVVVVVVVVVVVVVVVVVVVVVVDPDDDDPDPPPPVVVVVVVVVVVPD

Sequence (87 aa):
QVSGGDDEIQQLQKALLDYLDENTEIDASLVFSRKFYVAQWFRDTTMETEKAIKSQKDEDS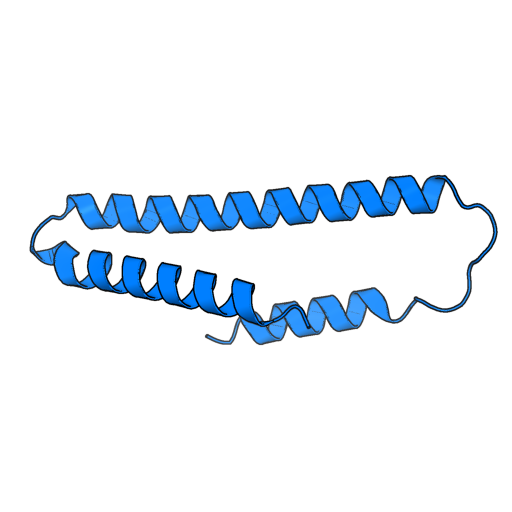SEGTHHAKDVETTGQIMHRAESRKKF

Radius of gyration: 18.76 Å; chains: 1; bounding box: 42×25×47 Å